Protein AF-A0A2W4K3T4-F1 (afdb_monomer_lite)

Secondary structure (DSSP, 8-state):
--TT-EEEE-HHHHHHHTTS---S-HHHHHHHHT--SSSBHHHHHHHSTTS-HHHHHHHHHHHHHTTSEEEE----S-----------S---THHHHHHHHHHHHHHHHHHHHHHHHHHHHHHHTSS-----

pLDDT: mean 71.67, std 15.12, range [42.19, 91.12]

Sequence (132 aa):
MDRKTVLTKTAKGLMEVTGRTSLLPRELRNVLSHVDGKATVGDLQRKLDGLSEAKLQQMLVRLIREGFVREFVSAPHSVSPSSQFSTRQDLDFSDLLKHDKAEAERLQAAEAALVGAMVRARAQTGANPPAA

Radius of gyration: 32.89 Å; chains: 1; bounding box: 60×38×105 Å

Structure (mmCIF, N/CA/C/O backbone):
data_AF-A0A2W4K3T4-F1
#
_entry.id   AF-A0A2W4K3T4-F1
#
loop_
_atom_site.group_PDB
_atom_site.id
_atom_site.type_symbol
_atom_site.label_atom_id
_atom_site.label_alt_id
_atom_site.label_comp_id
_atom_site.label_asym_id
_atom_site.label_entity_id
_atom_site.label_seq_id
_atom_site.pdbx_PDB_ins_code
_atom_site.Cartn_x
_atom_site.Cartn_y
_atom_site.Cartn_z
_atom_site.occupancy
_atom_site.B_iso_or_equiv
_atom_site.auth_seq_id
_atom_site.auth_comp_id
_atom_site.auth_asym_id
_atom_site.auth_atom_id
_atom_site.pdbx_PDB_model_num
ATOM 1 N N . MET A 1 1 ? -12.661 -7.138 6.712 1.00 60.69 1 MET A N 1
ATOM 2 C CA . MET A 1 1 ? -11.208 -6.938 6.852 1.00 60.69 1 MET A CA 1
ATOM 3 C C . MET A 1 1 ? -10.795 -7.486 8.203 1.00 60.69 1 MET A C 1
ATOM 5 O O . MET A 1 1 ? -11.221 -6.937 9.214 1.00 60.69 1 MET A O 1
ATOM 9 N N . ASP A 1 2 ? -10.045 -8.580 8.240 1.00 75.44 2 ASP A N 1
ATOM 10 C CA . ASP A 1 2 ? -9.683 -9.242 9.493 1.00 75.44 2 ASP A CA 1
ATOM 11 C C . ASP A 1 2 ? -8.448 -8.610 10.141 1.00 75.44 2 ASP A C 1
ATOM 13 O O . ASP A 1 2 ? -7.515 -8.171 9.470 1.00 75.44 2 ASP A O 1
ATOM 17 N N . ARG A 1 3 ? -8.394 -8.611 11.479 1.00 75.38 3 ARG A N 1
ATOM 18 C CA . ARG A 1 3 ? -7.240 -8.084 12.237 1.00 75.38 3 ARG A CA 1
ATOM 19 C C . ARG A 1 3 ? -5.937 -8.852 11.978 1.00 75.38 3 ARG A C 1
ATOM 21 O O . ARG A 1 3 ? -4.860 -8.340 12.268 1.00 75.38 3 ARG A O 1
ATOM 28 N N . LYS A 1 4 ? -6.044 -10.080 11.463 1.00 78.12 4 LYS A N 1
ATOM 29 C CA . LYS A 1 4 ? -4.934 -11.003 11.182 1.00 78.12 4 LYS A CA 1
ATOM 30 C C . LYS A 1 4 ? -4.404 -10.873 9.753 1.00 78.12 4 LYS A C 1
ATOM 32 O O . LYS A 1 4 ? -3.391 -11.485 9.434 1.00 78.12 4 LYS A O 1
ATOM 37 N N . THR A 1 5 ? -5.073 -10.097 8.902 1.00 82.75 5 THR A N 1
ATOM 38 C CA . THR A 1 5 ? -4.644 -9.898 7.520 1.00 82.75 5 THR A CA 1
ATOM 39 C C . THR A 1 5 ? -3.324 -9.140 7.490 1.00 82.75 5 THR A C 1
ATOM 41 O O . THR A 1 5 ? -3.156 -8.132 8.180 1.00 82.75 5 THR A O 1
ATOM 44 N N . VAL A 1 6 ? -2.386 -9.628 6.684 1.00 87.19 6 VAL A N 1
ATOM 45 C CA . VAL A 1 6 ? -1.123 -8.945 6.405 1.00 87.19 6 VAL A CA 1
ATOM 46 C C . VAL A 1 6 ? -1.301 -8.108 5.145 1.00 87.19 6 VAL A C 1
ATOM 48 O O . VAL A 1 6 ? -1.878 -8.564 4.159 1.00 87.19 6 VAL A O 1
ATOM 51 N N . LEU A 1 7 ? -0.831 -6.865 5.185 1.00 87.31 7 LEU A N 1
ATOM 52 C CA . LEU A 1 7 ? -0.930 -5.922 4.074 1.00 87.31 7 LEU A CA 1
ATOM 53 C C . LEU A 1 7 ? 0.455 -5.594 3.534 1.00 87.31 7 LEU A C 1
ATOM 55 O O . LEU A 1 7 ? 1.369 -5.325 4.312 1.00 87.31 7 LEU A O 1
ATOM 59 N N . THR A 1 8 ? 0.586 -5.545 2.211 1.00 89.31 8 THR A N 1
ATOM 60 C CA . THR A 1 8 ? 1.848 -5.253 1.519 1.00 89.31 8 THR A CA 1
ATOM 61 C C . THR A 1 8 ? 1.713 -4.020 0.631 1.00 89.31 8 THR A C 1
ATOM 63 O O . THR A 1 8 ? 0.740 -3.890 -0.117 1.00 89.31 8 THR A O 1
ATOM 66 N N . LYS A 1 9 ? 2.700 -3.113 0.689 1.00 91.12 9 LYS A N 1
ATOM 67 C CA . LYS A 1 9 ? 2.787 -1.931 -0.187 1.00 91.12 9 LYS A CA 1
ATOM 68 C C . LYS A 1 9 ? 2.924 -2.347 -1.653 1.00 91.12 9 LYS A C 1
ATOM 70 O O . LYS A 1 9 ? 3.728 -3.215 -1.984 1.00 91.12 9 LYS A O 1
ATOM 75 N N . THR A 1 10 ? 2.172 -1.699 -2.537 1.00 90.31 10 THR A N 1
ATOM 76 C CA . THR A 1 10 ? 2.344 -1.838 -3.992 1.00 90.31 10 THR A CA 1
ATOM 77 C C . THR A 1 10 ? 3.381 -0.834 -4.513 1.00 90.31 10 THR A C 1
ATOM 79 O O . THR A 1 10 ? 3.800 0.072 -3.789 1.00 90.31 10 THR A O 1
ATOM 82 N N . ALA A 1 11 ? 3.767 -0.937 -5.791 1.00 86.56 11 ALA A N 1
ATOM 83 C CA . ALA A 1 11 ? 4.641 0.048 -6.442 1.00 86.56 11 ALA A CA 1
ATOM 84 C C . ALA A 1 11 ? 4.072 1.477 -6.352 1.00 86.56 11 ALA A C 1
ATOM 86 O O . ALA A 1 11 ? 4.793 2.422 -6.038 1.00 86.56 11 ALA A O 1
ATOM 87 N N . LYS A 1 12 ? 2.751 1.618 -6.524 1.00 89.81 12 LYS A N 1
ATOM 88 C CA . LYS A 1 12 ? 2.036 2.889 -6.358 1.00 89.81 12 LYS A CA 1
ATOM 89 C C . LYS A 1 12 ? 2.124 3.398 -4.916 1.00 89.81 12 LYS A C 1
ATOM 91 O O . LYS A 1 12 ? 2.371 4.579 -4.690 1.00 89.81 12 LYS A O 1
ATOM 96 N N . GLY A 1 13 ? 1.980 2.494 -3.944 1.00 87.00 13 GLY A N 1
ATOM 97 C CA . GLY A 1 13 ? 2.175 2.787 -2.525 1.00 87.00 13 GLY A CA 1
ATOM 98 C C . GLY A 1 13 ? 3.563 3.349 -2.217 1.00 87.00 13 GLY A C 1
ATOM 99 O O . GLY A 1 13 ? 3.701 4.357 -1.528 1.00 87.00 13 GLY A O 1
ATOM 100 N N . LEU A 1 14 ? 4.597 2.733 -2.785 1.00 87.38 14 LEU A N 1
ATOM 101 C CA . LEU A 1 14 ? 5.981 3.157 -2.597 1.00 87.38 14 LEU A CA 1
ATOM 102 C C . LEU A 1 14 ? 6.258 4.542 -3.204 1.00 87.38 14 LEU A C 1
ATOM 104 O O . LEU A 1 14 ? 6.935 5.369 -2.588 1.00 87.38 14 LEU A O 1
ATOM 108 N N . MET A 1 15 ? 5.710 4.823 -4.389 1.00 89.12 15 MET A N 1
ATOM 109 C CA . MET A 1 15 ? 5.836 6.133 -5.041 1.00 89.12 15 MET A CA 1
ATOM 110 C C . MET A 1 15 ? 5.196 7.262 -4.223 1.00 89.12 15 MET A C 1
ATOM 112 O O . MET A 1 15 ? 5.740 8.365 -4.163 1.00 89.12 15 MET A O 1
ATOM 116 N N . GLU A 1 16 ? 4.087 6.979 -3.542 1.00 88.69 16 GLU A N 1
ATOM 117 C CA . GLU A 1 16 ? 3.425 7.966 -2.691 1.00 88.69 16 GLU A CA 1
ATOM 118 C C . GLU A 1 16 ? 4.219 8.247 -1.408 1.00 88.69 16 GLU A C 1
ATOM 120 O O . GLU A 1 16 ? 4.386 9.406 -1.024 1.00 88.69 16 GLU A O 1
ATOM 125 N N . VAL A 1 17 ? 4.742 7.204 -0.753 1.00 86.50 17 VAL A N 1
ATOM 126 C CA . VAL A 1 17 ? 5.549 7.358 0.473 1.00 86.50 17 VAL A CA 1
ATOM 127 C C . VAL A 1 17 ? 6.852 8.106 0.183 1.00 86.50 17 VAL A C 1
ATOM 129 O O . VAL A 1 17 ? 7.265 8.945 0.977 1.00 86.50 17 VAL A O 1
ATOM 132 N N . THR A 1 18 ? 7.465 7.863 -0.978 1.00 84.81 18 THR A N 1
ATOM 133 C CA . THR A 1 18 ? 8.667 8.588 -1.434 1.00 84.81 18 THR A CA 1
ATOM 134 C C . THR A 1 18 ? 8.382 10.021 -1.898 1.00 84.81 18 THR A C 1
ATOM 136 O O . THR A 1 18 ? 9.312 10.742 -2.248 1.00 84.81 18 THR A O 1
ATOM 139 N N . GLY A 1 19 ? 7.117 10.456 -1.904 1.00 81.50 19 GLY A N 1
ATOM 140 C CA . GLY A 1 19 ? 6.725 11.820 -2.263 1.00 81.50 19 GLY A CA 1
ATOM 141 C C . GLY A 1 19 ? 6.765 12.116 -3.762 1.00 81.50 19 GLY A C 1
ATOM 142 O O . GLY A 1 19 ? 6.586 13.266 -4.153 1.00 81.50 19 GLY A O 1
ATOM 143 N N . ARG A 1 20 ? 6.966 11.098 -4.612 1.00 80.56 20 ARG A N 1
ATOM 144 C CA . ARG A 1 20 ? 6.913 11.245 -6.078 1.00 80.56 20 ARG A CA 1
ATOM 145 C C . ARG A 1 20 ? 5.496 11.492 -6.579 1.00 80.56 20 ARG A C 1
ATOM 147 O O . ARG A 1 20 ? 5.311 12.085 -7.636 1.00 80.56 20 ARG A O 1
ATOM 154 N N . THR A 1 21 ? 4.505 11.038 -5.819 1.00 76.25 21 THR A N 1
ATOM 155 C CA . THR A 1 21 ? 3.088 11.320 -6.044 1.00 76.25 21 THR A CA 1
ATOM 156 C C . THR A 1 21 ? 2.468 11.922 -4.781 1.00 76.25 21 THR A C 1
ATOM 158 O O . THR A 1 21 ? 2.941 11.695 -3.665 1.00 76.25 21 THR A O 1
ATOM 161 N N . SER A 1 22 ? 1.436 12.752 -4.958 1.00 78.88 22 SER A N 1
ATOM 162 C CA . SER A 1 22 ? 0.678 13.357 -3.856 1.00 78.88 22 SER A CA 1
ATOM 163 C C . SER A 1 22 ? -0.823 13.156 -4.051 1.00 78.88 22 SER A C 1
ATOM 165 O O . SER A 1 22 ? -1.605 14.106 -4.019 1.00 78.88 22 SER A O 1
ATOM 167 N N . LEU A 1 23 ? -1.209 11.908 -4.301 1.00 82.69 23 LEU A N 1
ATOM 168 C CA . LEU A 1 23 ? -2.598 11.509 -4.516 1.00 82.69 23 LEU A CA 1
ATOM 169 C C . LEU A 1 23 ? -3.325 11.226 -3.197 1.00 82.69 23 LEU A C 1
ATOM 171 O O . LEU A 1 23 ? -4.552 11.306 -3.142 1.00 82.69 23 LEU A O 1
ATOM 175 N N . LEU A 1 24 ? -2.583 10.908 -2.131 1.00 83.50 24 LEU A N 1
ATOM 176 C CA . LEU A 1 24 ? -3.138 10.567 -0.829 1.00 83.50 24 LEU A CA 1
ATOM 177 C C . LEU A 1 24 ? -2.992 11.726 0.176 1.00 83.50 24 LEU A C 1
ATOM 179 O O . LEU A 1 24 ? -1.918 12.331 0.295 1.00 83.50 24 LEU A O 1
ATOM 183 N N . PRO A 1 25 ? -4.044 12.004 0.969 1.00 85.88 25 PRO A N 1
ATOM 184 C CA . PRO A 1 25 ? -3.971 12.864 2.146 1.00 85.88 25 PRO A CA 1
ATOM 185 C C . PRO A 1 25 ? -2.847 12.451 3.102 1.00 85.88 25 PRO A C 1
ATOM 187 O O . PRO A 1 25 ? -2.502 11.272 3.198 1.00 85.88 25 PRO A O 1
ATOM 190 N N . ARG A 1 26 ? -2.324 13.413 3.874 1.00 84.50 26 ARG A N 1
ATOM 191 C CA . ARG A 1 26 ? -1.226 13.187 4.834 1.00 84.50 26 ARG A CA 1
ATOM 192 C C . ARG A 1 26 ? -1.508 12.030 5.799 1.00 84.50 26 ARG A C 1
ATOM 194 O O . ARG A 1 26 ? -0.629 11.204 6.014 1.00 84.50 26 ARG A O 1
ATOM 201 N N . GLU A 1 27 ? -2.739 11.926 6.309 1.00 84.69 27 GLU A N 1
ATOM 202 C CA . GLU A 1 27 ? -3.143 10.821 7.193 1.00 84.69 27 GLU A CA 1
ATOM 203 C C . GLU A 1 27 ? -3.015 9.449 6.506 1.00 84.69 27 GLU A C 1
ATOM 205 O O . GLU A 1 27 ? -2.446 8.523 7.077 1.00 84.69 27 GLU A O 1
ATOM 210 N N . LEU A 1 28 ? -3.497 9.310 5.264 1.00 86.75 28 LEU A N 1
ATOM 211 C CA . LEU A 1 28 ? -3.433 8.054 4.500 1.00 86.75 28 LEU A CA 1
ATOM 212 C C . LEU A 1 28 ? -1.993 7.663 4.164 1.00 86.75 28 LEU A C 1
ATOM 214 O O . LEU A 1 28 ? -1.643 6.486 4.207 1.00 86.75 28 LEU A O 1
ATOM 218 N N . ARG A 1 29 ? -1.150 8.658 3.885 1.00 87.19 29 ARG A N 1
ATOM 219 C CA . ARG A 1 29 ? 0.275 8.467 3.617 1.00 87.19 29 ARG A CA 1
ATOM 220 C C . ARG A 1 29 ? 1.038 7.995 4.854 1.00 87.19 29 ARG A C 1
ATOM 222 O O . ARG A 1 29 ? 1.908 7.140 4.732 1.00 87.19 29 ARG A O 1
ATOM 229 N N . ASN A 1 30 ? 0.670 8.509 6.030 1.00 87.06 30 ASN A N 1
ATOM 230 C CA . ASN A 1 30 ? 1.223 8.054 7.302 1.00 87.06 30 ASN A CA 1
ATOM 231 C C . ASN A 1 30 ? 0.827 6.601 7.591 1.00 87.06 30 ASN A C 1
ATOM 233 O O . ASN A 1 30 ? 1.673 5.784 7.914 1.00 87.06 30 ASN A O 1
ATOM 237 N N . VAL A 1 31 ? -0.440 6.226 7.387 1.00 87.19 31 VAL A N 1
ATOM 238 C CA . VAL A 1 31 ? -0.852 4.815 7.528 1.00 87.19 31 VAL A CA 1
ATOM 239 C C . VAL A 1 31 ? -0.075 3.920 6.558 1.00 87.19 31 VAL A C 1
ATOM 241 O O . VAL A 1 31 ? 0.417 2.866 6.949 1.00 87.19 31 VAL A O 1
ATOM 244 N N . LEU A 1 32 ? 0.075 4.352 5.305 1.00 88.56 32 LEU A N 1
ATOM 245 C CA . LEU A 1 32 ? 0.779 3.608 4.264 1.00 88.56 32 LEU A CA 1
ATOM 246 C C . LEU A 1 32 ? 2.275 3.416 4.564 1.00 88.56 32 LEU A C 1
ATOM 248 O O . LEU A 1 32 ? 2.815 2.362 4.231 1.00 88.56 32 LEU A O 1
ATOM 252 N N . SER A 1 33 ? 2.946 4.382 5.200 1.00 87.75 33 SER A N 1
ATOM 253 C CA . SER A 1 33 ? 4.368 4.257 5.552 1.00 87.75 33 SER A CA 1
ATOM 254 C C . SER A 1 33 ? 4.614 3.123 6.553 1.00 87.75 33 SER A C 1
ATOM 256 O O . SER A 1 33 ? 5.597 2.400 6.401 1.00 87.75 33 SER A O 1
ATOM 258 N N . HIS A 1 34 ? 3.680 2.897 7.484 1.00 87.38 34 HIS A N 1
ATOM 259 C CA . HIS A 1 34 ? 3.740 1.822 8.480 1.00 87.38 34 HIS A CA 1
ATOM 260 C C . HIS A 1 34 ? 3.422 0.422 7.929 1.00 87.38 34 HIS A C 1
ATOM 262 O O . HIS A 1 34 ? 3.664 -0.575 8.610 1.00 87.38 34 HIS A O 1
ATOM 268 N N . VAL A 1 35 ? 2.873 0.312 6.713 1.00 88.06 35 VAL A N 1
ATOM 269 C CA . VAL A 1 35 ? 2.576 -0.989 6.102 1.00 88.06 35 VAL A CA 1
ATOM 270 C C . VAL A 1 35 ? 3.845 -1.580 5.502 1.00 88.06 35 VAL A C 1
ATOM 272 O O . VAL A 1 35 ? 4.290 -1.115 4.467 1.00 88.06 35 VAL A O 1
ATOM 275 N N . ASP A 1 36 ? 4.416 -2.630 6.086 1.00 80.38 36 ASP A N 1
ATOM 276 C CA . ASP A 1 36 ? 5.681 -3.221 5.604 1.00 80.38 36 ASP A CA 1
ATOM 277 C C . ASP A 1 36 ? 5.560 -4.647 5.043 1.00 80.38 36 ASP A C 1
ATOM 279 O O . ASP A 1 36 ? 6.572 -5.298 4.797 1.00 80.38 36 ASP A O 1
ATOM 283 N N . GLY A 1 37 ? 4.350 -5.185 4.846 1.00 82.81 37 GLY A N 1
ATOM 284 C CA . GLY A 1 37 ? 4.185 -6.581 4.401 1.00 82.81 37 GLY A CA 1
ATOM 285 C C . GLY A 1 37 ? 4.461 -7.625 5.486 1.00 82.81 37 GLY A C 1
ATOM 286 O O . GLY A 1 37 ? 4.416 -8.816 5.206 1.00 82.81 37 GLY A O 1
ATOM 287 N N . LYS A 1 38 ? 4.764 -7.188 6.714 1.00 80.69 38 LYS A N 1
ATOM 288 C CA . LYS A 1 38 ? 5.083 -8.049 7.868 1.00 80.69 38 LYS A CA 1
ATOM 289 C C . LYS A 1 38 ? 4.087 -7.895 9.014 1.00 80.69 38 LYS A C 1
ATOM 291 O O . LYS A 1 38 ? 3.788 -8.856 9.712 1.00 80.69 38 LYS A O 1
ATOM 296 N N . ALA A 1 39 ? 3.596 -6.675 9.214 1.00 79.06 39 ALA A N 1
ATOM 297 C CA . ALA A 1 39 ? 2.651 -6.342 10.266 1.00 79.06 39 ALA A CA 1
ATOM 298 C C . ALA A 1 39 ? 1.220 -6.710 9.848 1.00 79.06 39 ALA A C 1
ATOM 300 O O . ALA A 1 39 ? 0.815 -6.493 8.702 1.00 79.06 39 ALA A O 1
ATOM 301 N N . THR A 1 40 ? 0.454 -7.253 10.791 1.00 85.81 40 THR A N 1
ATOM 302 C CA . THR A 1 40 ? -0.987 -7.474 10.622 1.00 85.81 40 THR A CA 1
ATOM 303 C C . THR A 1 40 ? -1.757 -6.170 10.834 1.00 85.81 40 THR A C 1
ATOM 305 O O . THR A 1 40 ? -1.233 -5.218 11.415 1.00 85.81 40 THR A O 1
ATOM 308 N N . VAL A 1 41 ? -3.025 -6.119 10.418 1.00 83.56 41 VAL A N 1
ATOM 309 C CA . VAL A 1 41 ? -3.907 -4.963 10.676 1.00 83.56 41 VAL A CA 1
ATOM 310 C C . VAL A 1 41 ? -3.972 -4.609 12.171 1.00 83.56 41 VAL A C 1
ATOM 312 O O . VAL A 1 41 ? -3.964 -3.430 12.518 1.00 83.56 41 VAL A O 1
ATOM 315 N N . GLY A 1 42 ? -3.971 -5.606 13.064 1.00 82.56 42 GLY A N 1
ATOM 316 C CA . GLY A 1 42 ? -3.936 -5.374 14.512 1.00 82.56 42 GLY A CA 1
ATOM 317 C C . GLY A 1 42 ? -2.609 -4.795 15.027 1.00 82.56 42 GLY A C 1
ATOM 318 O O . GLY A 1 42 ? -2.615 -3.992 15.957 1.00 82.56 42 GLY A O 1
ATOM 319 N N . ASP A 1 43 ? -1.474 -5.154 14.418 1.00 85.00 43 ASP A N 1
ATOM 320 C CA . ASP A 1 43 ? -0.164 -4.564 14.746 1.00 85.00 43 ASP A CA 1
ATOM 321 C C . ASP A 1 43 ? -0.063 -3.116 14.241 1.00 85.00 43 ASP A C 1
ATOM 323 O O . ASP A 1 43 ? 0.416 -2.233 14.950 1.00 85.00 43 ASP A O 1
ATOM 327 N N . LEU A 1 44 ? -0.608 -2.845 13.050 1.00 84.56 44 LEU A N 1
ATOM 328 C CA . LEU A 1 44 ? -0.710 -1.491 12.499 1.00 84.56 44 LEU A CA 1
ATOM 329 C C . LEU A 1 44 ? -1.545 -0.574 13.396 1.00 84.56 44 LEU A C 1
ATOM 331 O O . LEU A 1 44 ? -1.152 0.566 13.624 1.00 84.56 44 LEU A O 1
ATOM 335 N N . GLN A 1 45 ? -2.657 -1.072 13.943 1.00 83.56 45 GLN A N 1
ATOM 336 C CA . GLN A 1 45 ? -3.474 -0.327 14.903 1.00 83.56 45 GLN A CA 1
ATOM 337 C C . GLN A 1 45 ? -2.678 0.054 16.154 1.00 83.56 45 GLN A C 1
ATOM 339 O O . GLN A 1 45 ? -2.755 1.197 16.588 1.00 83.56 45 GLN A O 1
ATOM 344 N N . ARG A 1 46 ? -1.888 -0.877 16.705 1.00 84.19 46 ARG A N 1
ATOM 345 C CA . ARG A 1 46 ? -1.038 -0.610 17.876 1.00 84.19 46 ARG A CA 1
ATOM 346 C C . ARG A 1 46 ? 0.046 0.423 17.590 1.00 84.19 46 ARG A C 1
ATOM 348 O O . ARG A 1 46 ? 0.371 1.201 18.464 1.00 84.19 46 ARG A O 1
ATOM 355 N N . LYS A 1 47 ? 0.609 0.443 16.382 1.00 82.69 47 LYS A N 1
ATOM 356 C CA . LYS A 1 47 ? 1.618 1.445 15.991 1.00 82.69 47 LYS A CA 1
ATOM 357 C C . LYS A 1 47 ? 1.025 2.830 15.749 1.00 82.69 47 LYS A C 1
ATOM 359 O O . LYS A 1 47 ? 1.732 3.829 15.827 1.00 82.69 47 LYS A O 1
ATOM 364 N N . LEU A 1 48 ? -0.260 2.882 15.421 1.00 82.06 48 LEU A N 1
ATOM 365 C CA . LEU A 1 48 ? -1.012 4.092 15.122 1.00 82.06 48 LEU A CA 1
ATOM 366 C C . LEU A 1 48 ? -1.882 4.476 16.328 1.00 82.06 48 LEU A C 1
ATOM 368 O O . LEU A 1 48 ? -3.093 4.628 16.169 1.00 82.06 48 LEU A O 1
ATOM 372 N N . ASP A 1 49 ? -1.261 4.660 17.502 1.00 66.62 49 ASP A N 1
ATOM 373 C CA . ASP A 1 49 ? -1.864 4.919 18.835 1.00 66.62 49 ASP A CA 1
ATOM 374 C C . ASP A 1 49 ? -2.857 6.115 18.933 1.00 66.62 49 ASP A C 1
ATOM 376 O O . ASP A 1 49 ? -3.318 6.472 20.012 1.00 66.62 49 ASP A O 1
ATOM 380 N N . GLY A 1 50 ? -3.248 6.738 17.817 1.00 71.06 50 GLY A N 1
ATOM 381 C CA . GLY A 1 50 ? -4.251 7.806 17.740 1.00 71.06 50 GLY A CA 1
ATOM 382 C C . GLY A 1 50 ? -5.408 7.562 16.762 1.00 71.06 50 GLY A C 1
ATOM 383 O O . GLY A 1 50 ? -6.259 8.440 16.617 1.00 71.06 50 GLY A O 1
ATOM 384 N N . LEU A 1 51 ? -5.471 6.417 16.067 1.00 76.06 51 LEU A N 1
ATOM 385 C CA . LEU A 1 51 ? -6.579 6.103 15.155 1.00 76.06 51 LEU A CA 1
ATOM 386 C C . LEU A 1 51 ? -7.542 5.078 15.751 1.00 76.06 51 LEU A C 1
ATOM 388 O O . LEU A 1 51 ? -7.152 3.988 16.165 1.00 76.06 51 LEU A O 1
ATOM 392 N N . SER A 1 52 ? -8.839 5.397 15.700 1.00 83.19 52 SER A N 1
ATOM 393 C CA . SER A 1 52 ? -9.875 4.410 15.991 1.00 83.19 52 SER A CA 1
ATOM 394 C C . SER A 1 52 ? -9.819 3.272 14.973 1.00 83.19 52 SER A C 1
ATOM 396 O O . SER A 1 52 ? -9.547 3.477 13.786 1.00 83.19 52 SER A O 1
ATOM 398 N N . GLU A 1 53 ? -10.124 2.062 15.430 1.00 81.25 53 GLU A N 1
ATOM 399 C CA . GLU A 1 53 ? -10.107 0.870 14.583 1.00 81.25 53 GLU A CA 1
ATOM 400 C C . GLU A 1 53 ? -11.004 1.016 13.352 1.00 81.25 53 GLU A C 1
ATOM 402 O O . GLU A 1 53 ? -10.604 0.673 12.242 1.00 81.25 53 GLU A O 1
ATOM 407 N N . ALA A 1 54 ? -12.189 1.601 13.540 1.00 84.31 54 ALA A N 1
ATOM 408 C CA . ALA A 1 54 ? -13.129 1.863 12.460 1.00 84.31 54 ALA A CA 1
ATOM 409 C C . ALA A 1 54 ? -12.537 2.815 11.407 1.00 84.31 54 ALA A C 1
ATOM 411 O O . ALA A 1 54 ? -12.643 2.549 10.208 1.00 84.31 54 ALA A O 1
ATOM 412 N N . LYS A 1 55 ? -11.861 3.894 11.835 1.00 86.69 55 LYS A N 1
ATOM 413 C CA . LYS A 1 55 ? -11.218 4.847 10.915 1.00 86.69 55 LYS A CA 1
ATOM 414 C C . LYS A 1 55 ? -10.057 4.182 10.174 1.00 86.69 55 LYS A C 1
ATOM 416 O O . LYS A 1 55 ? -9.957 4.324 8.956 1.00 86.69 55 LYS A O 1
ATOM 421 N N . LEU A 1 56 ? -9.230 3.403 10.875 1.00 85.50 56 LEU A N 1
ATOM 422 C CA . LEU A 1 56 ? -8.130 2.654 10.268 1.00 85.50 56 LEU A CA 1
ATOM 423 C C . LEU A 1 56 ? -8.641 1.672 9.208 1.00 85.50 56 LEU A C 1
ATOM 425 O O . LEU A 1 56 ? -8.134 1.660 8.089 1.00 85.50 56 LEU A O 1
ATOM 429 N N . GLN A 1 57 ? -9.674 0.889 9.520 1.00 86.56 57 GLN A N 1
ATOM 430 C CA . GLN A 1 57 ? -10.267 -0.051 8.569 1.00 86.56 57 GLN A CA 1
ATOM 431 C C . GLN A 1 57 ? -10.808 0.656 7.323 1.00 86.56 57 GLN A C 1
ATOM 433 O O . GLN A 1 57 ? -10.535 0.208 6.210 1.00 86.56 57 GLN A O 1
ATOM 438 N N . GLN A 1 58 ? -11.509 1.783 7.476 1.00 88.75 58 GLN A N 1
ATOM 439 C CA . GLN A 1 58 ? -11.979 2.561 6.326 1.00 88.75 58 GLN A CA 1
ATOM 440 C C . GLN A 1 58 ? -10.829 3.084 5.461 1.00 88.75 58 GLN A C 1
ATOM 442 O O . GLN A 1 58 ? -10.892 3.017 4.231 1.00 88.75 58 GLN A O 1
ATOM 447 N N . MET A 1 59 ? -9.760 3.569 6.092 1.00 87.94 59 MET A N 1
ATOM 448 C CA . MET A 1 59 ? -8.565 4.029 5.389 1.00 87.94 59 MET A CA 1
ATOM 449 C C . MET A 1 59 ? -7.887 2.887 4.626 1.00 87.94 59 MET A C 1
ATOM 451 O O . MET A 1 59 ? -7.552 3.055 3.456 1.00 87.94 59 MET A O 1
ATOM 455 N N . LEU A 1 60 ? -7.749 1.711 5.239 1.00 87.88 60 LEU A N 1
ATOM 456 C CA . LEU A 1 60 ? -7.173 0.527 4.600 1.00 87.88 60 LEU A CA 1
ATOM 457 C C . LEU A 1 60 ? -8.006 0.049 3.405 1.00 87.88 60 LEU A C 1
ATOM 459 O O . LEU A 1 60 ? -7.448 -0.187 2.337 1.00 87.88 60 LEU A O 1
ATOM 463 N N . VAL A 1 61 ? -9.335 -0.013 3.540 1.00 89.00 61 VAL A N 1
ATOM 464 C CA . VAL A 1 61 ? -10.245 -0.354 2.431 1.00 89.00 61 VAL A CA 1
ATOM 465 C C . VAL A 1 61 ? -10.072 0.619 1.268 1.00 89.00 61 VAL A C 1
ATOM 467 O O . VAL A 1 61 ? -10.000 0.205 0.111 1.00 89.00 61 VAL A O 1
ATOM 470 N N . ARG A 1 62 ? -9.952 1.917 1.561 1.00 90.00 62 ARG A N 1
ATOM 471 C CA . ARG A 1 62 ? -9.709 2.930 0.534 1.00 90.00 62 ARG A CA 1
ATOM 472 C C . ARG A 1 62 ? -8.361 2.730 -0.157 1.00 90.00 62 ARG A C 1
ATOM 474 O O . ARG A 1 62 ? -8.307 2.765 -1.383 1.00 90.00 62 ARG A O 1
ATOM 481 N N . LEU A 1 63 ? -7.296 2.477 0.602 1.00 88.81 63 LEU A N 1
ATOM 482 C CA . LEU A 1 63 ? -5.967 2.241 0.037 1.00 88.81 63 LEU A CA 1
ATOM 483 C C . LEU A 1 63 ? -5.920 0.977 -0.836 1.00 88.81 63 LEU A C 1
ATOM 485 O O . LEU A 1 63 ? -5.216 0.967 -1.845 1.00 88.81 63 LEU A O 1
ATOM 489 N N . ILE A 1 64 ? -6.674 -0.067 -0.483 1.00 88.69 64 ILE A N 1
ATOM 490 C CA . ILE A 1 64 ? -6.816 -1.283 -1.297 1.00 88.69 64 ILE A CA 1
ATOM 491 C C . ILE A 1 64 ? -7.576 -0.969 -2.586 1.00 88.69 64 ILE A C 1
ATOM 493 O O . ILE A 1 64 ? -7.107 -1.303 -3.672 1.00 88.69 64 ILE A O 1
ATOM 497 N N . ARG A 1 65 ? -8.707 -0.259 -2.485 1.00 89.12 65 ARG A N 1
ATOM 498 C CA . ARG A 1 65 ? -9.534 0.119 -3.642 1.00 89.12 65 ARG A CA 1
ATOM 499 C C . ARG A 1 65 ? -8.781 1.000 -4.637 1.00 89.12 65 ARG A C 1
ATOM 501 O O . ARG A 1 65 ? -8.953 0.860 -5.840 1.00 89.12 65 ARG A O 1
ATOM 508 N N . GLU A 1 66 ? -7.944 1.903 -4.139 1.00 88.12 66 GLU A N 1
ATOM 509 C CA . GLU A 1 66 ? -7.110 2.778 -4.965 1.00 88.12 66 GLU A CA 1
ATOM 510 C C . GLU A 1 66 ? -5.784 2.115 -5.407 1.00 88.12 66 GLU A C 1
ATOM 512 O O . GLU A 1 66 ? -5.023 2.711 -6.177 1.00 88.12 66 GLU A O 1
ATOM 517 N N . GLY A 1 67 ? -5.504 0.887 -4.953 1.00 89.56 67 GLY A N 1
ATOM 518 C CA . GLY A 1 67 ? -4.369 0.069 -5.385 1.00 89.56 67 GLY A CA 1
ATOM 519 C C . GLY A 1 67 ? -3.017 0.418 -4.750 1.00 89.56 67 GLY A C 1
ATOM 520 O O . GLY A 1 67 ? -1.976 0.085 -5.318 1.00 89.56 67 GLY A O 1
ATOM 521 N N . PHE A 1 68 ? -2.991 1.095 -3.600 1.00 90.25 68 PHE A N 1
ATOM 522 C CA . PHE A 1 68 ? -1.755 1.443 -2.874 1.00 90.25 68 PHE A CA 1
ATOM 523 C C . PHE A 1 68 ? -1.247 0.319 -1.956 1.00 90.25 68 PHE A C 1
ATOM 525 O O . PHE A 1 68 ? -0.047 0.225 -1.689 1.00 90.25 68 PHE A O 1
ATOM 532 N N . VAL A 1 69 ? -2.144 -0.554 -1.494 1.00 90.25 69 VAL A N 1
ATOM 533 C CA . VAL A 1 69 ? -1.831 -1.744 -0.683 1.00 90.25 69 VAL A CA 1
ATOM 534 C C . VAL A 1 69 ? -2.555 -2.958 -1.236 1.00 90.25 69 VAL A C 1
ATOM 536 O O . VAL A 1 69 ? -3.613 -2.838 -1.851 1.00 90.25 69 VAL A O 1
ATOM 539 N N . ARG A 1 70 ? -1.984 -4.134 -0.987 1.00 87.88 70 ARG A N 1
ATOM 540 C CA . ARG A 1 70 ? -2.560 -5.425 -1.352 1.00 87.88 70 ARG A CA 1
ATOM 541 C C . ARG A 1 70 ? -2.639 -6.326 -0.130 1.00 87.88 70 ARG A C 1
ATOM 543 O O . ARG A 1 70 ? -1.716 -6.348 0.682 1.00 87.88 70 ARG A O 1
ATOM 550 N N . GLU A 1 71 ? -3.727 -7.076 -0.018 1.00 86.69 71 GLU A N 1
ATOM 551 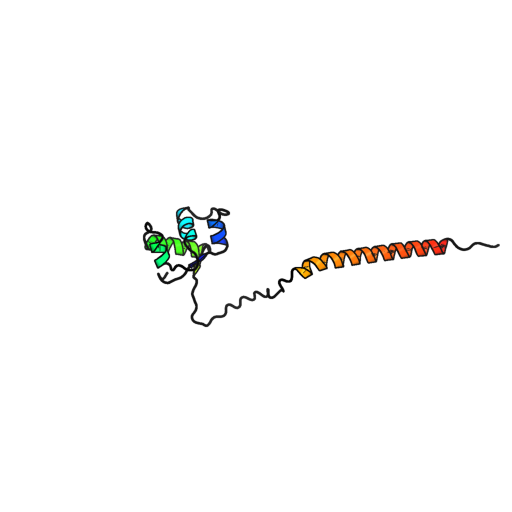C CA . GLU A 1 71 ? -3.861 -8.124 0.990 1.00 86.69 71 GLU A CA 1
ATOM 552 C C . GLU A 1 71 ? -2.958 -9.298 0.636 1.00 86.69 71 GLU A C 1
ATOM 554 O O . GLU A 1 71 ? -3.060 -9.888 -0.444 1.00 86.69 71 GLU A O 1
ATOM 559 N N . PHE A 1 72 ? -2.054 -9.621 1.555 1.00 79.75 72 PHE A N 1
ATOM 560 C CA . PHE A 1 72 ? -1.245 -10.820 1.488 1.00 79.75 72 PHE A CA 1
ATOM 561 C C . PHE A 1 72 ? -2.048 -11.953 2.124 1.00 79.75 72 PHE A C 1
ATOM 563 O O . PHE A 1 72 ? -1.932 -12.255 3.312 1.00 79.75 72 PHE A O 1
ATOM 570 N N . VAL A 1 73 ? -2.927 -12.552 1.324 1.00 67.06 73 VAL A N 1
ATOM 571 C CA . VAL A 1 73 ? -3.577 -13.805 1.697 1.00 67.06 73 VAL A CA 1
ATOM 572 C C . VAL A 1 73 ? -2.528 -14.893 1.500 1.00 67.06 73 VAL A C 1
ATOM 574 O O . VAL A 1 73 ? -2.229 -15.270 0.369 1.00 67.06 73 VAL A O 1
ATOM 577 N N . SER A 1 74 ? -1.927 -15.362 2.595 1.00 53.81 74 SER A N 1
ATOM 578 C CA . SER A 1 74 ? -1.158 -16.606 2.570 1.00 53.81 74 SER A CA 1
ATOM 579 C C . SER A 1 74 ? -2.163 -17.713 2.265 1.00 53.81 74 SER A C 1
ATOM 581 O O . SER A 1 74 ? -2.915 -18.133 3.142 1.00 53.81 74 SER A O 1
ATOM 583 N N . ALA A 1 75 ? -2.310 -18.054 0.987 1.00 50.12 75 ALA A N 1
ATOM 584 C CA . ALA A 1 75 ? -3.318 -19.002 0.550 1.00 50.12 75 ALA A CA 1
ATOM 585 C C . ALA A 1 75 ? -3.120 -20.343 1.279 1.00 50.12 75 ALA A C 1
ATOM 587 O O . ALA A 1 75 ? -1.978 -20.808 1.373 1.00 50.12 75 ALA A O 1
ATOM 588 N N . PRO A 1 76 ? -4.188 -21.033 1.720 1.00 47.16 76 PRO A N 1
ATOM 589 C CA . PRO A 1 76 ? -4.137 -22.479 1.679 1.00 47.16 76 PRO A CA 1
ATOM 590 C C . PRO A 1 76 ? -3.968 -22.853 0.200 1.00 47.16 76 PRO A C 1
ATOM 592 O O . PRO A 1 76 ? -4.710 -22.409 -0.672 1.00 47.16 76 PRO A O 1
ATOM 595 N N . HIS A 1 77 ? -2.900 -23.581 -0.071 1.00 47.31 77 HIS A N 1
ATOM 596 C CA . HIS A 1 77 ? -2.539 -24.251 -1.317 1.00 47.31 77 HIS A CA 1
ATOM 597 C C . HIS A 1 77 ? -3.768 -24.587 -2.188 1.00 47.31 77 HIS A C 1
ATOM 599 O O . HIS A 1 77 ? -4.526 -25.485 -1.837 1.00 47.31 77 HIS A O 1
ATOM 605 N N . SER A 1 78 ? -3.940 -23.871 -3.306 1.00 50.62 78 SER A N 1
ATOM 606 C CA . SER A 1 78 ? -4.704 -24.230 -4.525 1.00 50.62 78 SER A CA 1
ATOM 607 C C . SER A 1 78 ? -5.480 -23.038 -5.070 1.00 50.62 78 SER A C 1
ATOM 609 O O . SER A 1 78 ? -6.682 -22.923 -4.894 1.00 50.62 78 SER A O 1
ATOM 611 N N . VAL A 1 79 ? -4.772 -22.157 -5.760 1.00 49.69 79 VAL A N 1
ATOM 612 C CA . VAL A 1 79 ? -5.170 -21.640 -7.074 1.00 49.69 79 VAL A CA 1
ATOM 613 C C . VAL A 1 79 ? -3.914 -20.988 -7.622 1.00 49.69 79 VAL A C 1
ATOM 615 O O . VAL A 1 79 ? -3.496 -19.926 -7.171 1.00 49.69 79 VAL A O 1
ATOM 618 N N . SER A 1 80 ? -3.246 -21.674 -8.539 1.00 43.47 80 SER A N 1
ATOM 619 C CA . SER A 1 80 ? -2.174 -21.100 -9.339 1.00 43.47 80 SER A CA 1
ATOM 620 C C . SER A 1 80 ? -2.767 -19.916 -10.108 1.00 43.47 80 SER A C 1
ATOM 622 O O . SER A 1 80 ? -3.623 -20.139 -10.969 1.00 43.47 80 SER A O 1
ATOM 624 N N . PRO A 1 81 ? -2.362 -18.657 -9.854 1.00 50.03 81 PRO A N 1
ATOM 625 C CA . PRO A 1 81 ? -2.620 -17.631 -10.838 1.00 50.03 81 PRO A CA 1
ATOM 626 C C . PRO A 1 81 ? -1.774 -18.015 -12.048 1.00 50.03 81 PRO A C 1
ATOM 628 O O . PRO A 1 81 ? -0.544 -18.018 -11.981 1.00 50.03 81 PRO A O 1
ATOM 631 N N . SER A 1 82 ? -2.432 -18.375 -13.146 1.00 54.72 82 SER A N 1
ATOM 632 C CA . SER A 1 82 ? -1.804 -18.416 -14.463 1.00 54.72 82 SER A CA 1
ATOM 633 C C . SER A 1 82 ? -1.453 -16.979 -14.865 1.00 54.72 82 SER A C 1
ATOM 635 O O . SER A 1 82 ? -2.083 -16.374 -15.722 1.00 54.72 82 SER A O 1
ATOM 637 N N . SER A 1 83 ? -0.478 -16.383 -14.178 1.00 52.31 83 SER A N 1
ATOM 638 C CA . SER A 1 83 ? 0.270 -15.263 -14.718 1.00 52.31 83 SER A CA 1
ATOM 639 C C . SER A 1 83 ? 1.351 -15.885 -15.571 1.00 52.31 83 SER A C 1
ATOM 641 O O . SER A 1 83 ? 2.423 -16.252 -15.092 1.00 52.31 83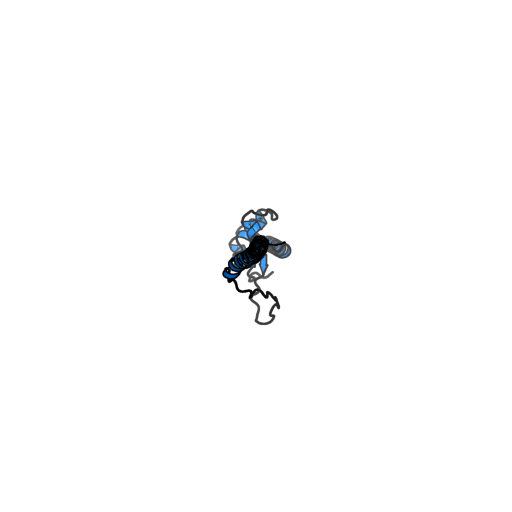 SER A O 1
ATOM 643 N N . GLN A 1 84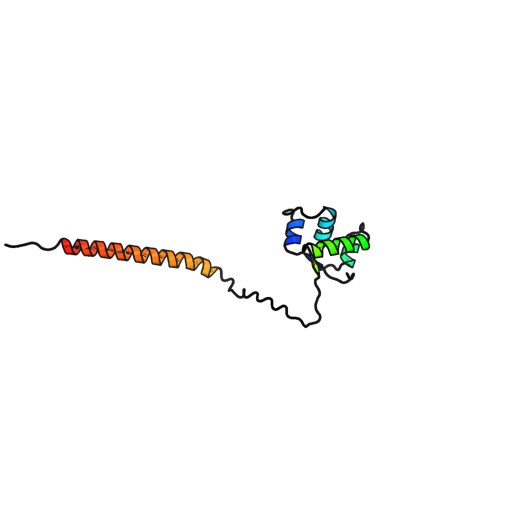 ? 1.037 -16.002 -16.855 1.00 51.94 84 GLN A N 1
ATOM 644 C CA . GLN A 1 84 ? 2.011 -16.113 -17.925 1.00 51.94 84 GLN A CA 1
ATOM 645 C C . GLN A 1 84 ? 2.857 -14.829 -17.955 1.00 51.94 84 GLN A C 1
ATOM 647 O O . GLN A 1 84 ? 2.784 -14.034 -18.882 1.00 51.94 84 GLN A O 1
ATOM 652 N N . PHE A 1 85 ? 3.674 -14.606 -16.928 1.00 44.84 85 PHE A N 1
ATOM 653 C CA . PHE A 1 85 ? 4.905 -13.857 -17.104 1.00 44.84 85 PHE A CA 1
ATOM 654 C C . PHE A 1 85 ? 5.916 -14.856 -17.658 1.00 44.84 85 PHE A C 1
ATOM 656 O O . PHE A 1 85 ? 6.738 -15.428 -16.944 1.00 44.84 85 PHE A O 1
ATOM 663 N N . SER A 1 86 ? 5.830 -15.084 -18.968 1.00 52.06 86 SER A N 1
ATOM 664 C CA . SER A 1 86 ? 6.958 -15.581 -19.750 1.00 52.06 86 SER A CA 1
ATOM 665 C C . SER A 1 86 ? 8.021 -14.482 -19.810 1.00 52.06 86 SER A C 1
ATOM 667 O O . SER A 1 86 ? 8.288 -13.912 -20.857 1.00 52.06 86 SER A O 1
ATOM 669 N N . THR A 1 87 ? 8.628 -14.164 -18.670 1.00 50.75 87 THR A N 1
ATOM 670 C CA . THR A 1 87 ? 9.912 -13.454 -18.599 1.00 50.75 87 THR A CA 1
ATOM 671 C C . THR A 1 87 ? 10.921 -14.349 -17.896 1.00 50.75 87 THR A C 1
ATOM 673 O O . THR A 1 87 ? 11.703 -13.922 -17.057 1.00 50.75 87 THR A O 1
ATOM 676 N N . ARG A 1 88 ? 10.914 -15.622 -18.303 1.00 46.12 88 ARG A N 1
ATOM 677 C CA . ARG A 1 88 ? 12.123 -16.443 -18.382 1.00 46.12 88 ARG A CA 1
ATOM 678 C C . ARG A 1 88 ? 12.968 -16.061 -19.611 1.00 46.12 88 ARG A C 1
ATOM 680 O O . ARG A 1 88 ? 13.735 -16.878 -20.100 1.00 46.12 88 ARG A O 1
ATOM 687 N N . GLN A 1 89 ? 12.805 -14.835 -20.120 1.00 50.69 89 GLN A N 1
ATOM 688 C CA . GLN A 1 89 ? 13.855 -14.177 -20.881 1.00 50.69 89 GLN A CA 1
ATOM 689 C C . GLN A 1 89 ? 14.964 -13.888 -19.878 1.00 50.69 89 GLN A C 1
ATOM 691 O O . GLN A 1 89 ? 14.902 -12.923 -19.121 1.00 50.69 89 GLN A O 1
ATOM 696 N N . ASP A 1 90 ? 15.844 -14.872 -19.750 1.00 51.88 90 ASP A N 1
ATOM 697 C CA . ASP A 1 90 ? 17.284 -14.670 -19.768 1.00 51.88 90 ASP A CA 1
ATOM 698 C C . ASP A 1 90 ? 17.683 -13.218 -19.476 1.00 51.88 90 ASP A C 1
ATOM 700 O O . ASP A 1 90 ? 17.696 -12.355 -20.352 1.00 51.88 90 ASP A O 1
ATOM 704 N N . LEU A 1 91 ? 17.958 -12.927 -18.203 1.00 60.38 91 LEU A N 1
ATOM 705 C CA . LEU A 1 91 ? 18.513 -11.644 -17.768 1.00 60.38 91 LEU A CA 1
ATOM 706 C C . LEU A 1 91 ? 20.016 -11.586 -18.081 1.00 60.38 91 LEU A C 1
ATOM 708 O O . LEU A 1 91 ? 20.812 -11.114 -17.271 1.00 60.38 91 LEU A O 1
ATOM 712 N N . ASP A 1 92 ? 20.405 -12.075 -19.254 1.00 60.62 92 ASP A N 1
ATOM 713 C CA . ASP A 1 92 ? 21.750 -11.950 -19.775 1.00 60.62 92 ASP A CA 1
ATOM 714 C C . ASP A 1 92 ? 21.844 -10.633 -20.547 1.00 60.62 92 ASP A C 1
ATOM 716 O O . ASP A 1 92 ? 21.615 -10.530 -21.751 1.00 60.62 92 ASP A O 1
ATOM 720 N N . PHE A 1 93 ? 22.256 -9.585 -19.831 1.00 59.44 93 PHE A N 1
ATOM 721 C CA . PHE A 1 93 ? 22.583 -8.264 -20.388 1.00 59.44 93 PHE A CA 1
ATOM 722 C C . PHE A 1 93 ? 23.700 -8.301 -21.459 1.00 59.44 93 PHE A C 1
ATOM 724 O O . PHE A 1 93 ? 24.016 -7.275 -22.061 1.00 59.44 93 PHE A O 1
ATOM 731 N N . SER A 1 94 ? 24.286 -9.474 -21.726 1.00 61.75 94 SER A N 1
ATOM 732 C CA . SER A 1 94 ? 25.287 -9.698 -22.770 1.00 61.75 94 SER A CA 1
ATOM 733 C C . SER A 1 94 ? 24.727 -9.648 -24.195 1.00 61.75 94 SER A C 1
ATOM 735 O O . SER A 1 94 ? 25.490 -9.340 -25.107 1.00 61.75 94 SER A O 1
ATOM 737 N N . ASP A 1 95 ? 23.439 -9.921 -24.429 1.00 59.56 95 ASP A N 1
ATOM 738 C CA . ASP A 1 95 ? 22.887 -9.894 -25.798 1.00 59.56 95 ASP A CA 1
ATOM 739 C C . ASP A 1 95 ? 22.502 -8.490 -26.273 1.00 59.56 95 ASP A C 1
ATOM 741 O O . ASP A 1 95 ? 22.608 -8.193 -27.465 1.00 59.56 95 ASP A O 1
ATOM 745 N N . LEU A 1 96 ? 22.199 -7.579 -25.342 1.00 59.78 96 LEU A N 1
ATOM 746 C CA . LEU A 1 96 ? 21.963 -6.171 -25.668 1.00 59.78 96 LEU A CA 1
ATOM 747 C C . LEU A 1 96 ? 23.223 -5.505 -26.252 1.00 59.78 96 LEU A C 1
ATOM 749 O O . LEU A 1 96 ? 23.122 -4.663 -27.137 1.00 59.78 96 LEU A O 1
ATOM 753 N N . LEU A 1 97 ? 24.418 -5.918 -25.810 1.00 58.69 97 LEU A N 1
ATOM 754 C CA . LEU A 1 97 ? 25.688 -5.363 -26.292 1.00 58.69 97 LEU A CA 1
ATOM 755 C C . LEU A 1 97 ? 26.168 -6.000 -27.612 1.00 58.69 97 LEU A C 1
ATOM 757 O O . LEU A 1 97 ? 26.972 -5.408 -28.330 1.00 58.69 97 LEU A O 1
ATOM 761 N N . LYS A 1 98 ? 25.688 -7.205 -27.955 1.00 56.78 98 LYS A N 1
ATOM 762 C CA . LYS A 1 98 ? 26.060 -7.904 -29.201 1.00 56.78 98 LYS A CA 1
ATOM 763 C C . LYS A 1 98 ? 25.239 -7.448 -30.406 1.00 56.78 98 LYS A C 1
ATOM 765 O O . LYS A 1 98 ? 25.762 -7.478 -31.520 1.00 56.78 98 LYS A O 1
ATOM 770 N N . HIS A 1 99 ? 23.994 -7.019 -30.196 1.00 56.53 99 HIS A N 1
ATOM 771 C CA . HIS A 1 99 ? 23.135 -6.528 -31.278 1.00 56.53 99 HIS A CA 1
ATOM 772 C C . HIS A 1 99 ? 23.706 -5.269 -31.953 1.00 56.53 99 HIS A C 1
ATOM 774 O O . HIS A 1 99 ? 23.715 -5.195 -33.179 1.00 56.53 99 HIS A O 1
ATOM 780 N N . ASP A 1 100 ? 24.291 -4.348 -31.182 1.00 57.69 100 ASP A N 1
ATOM 781 C CA . ASP A 1 100 ? 24.910 -3.126 -31.719 1.00 57.69 100 ASP A CA 1
ATOM 782 C C . ASP A 1 100 ? 26.133 -3.430 -32.608 1.00 57.69 100 ASP A C 1
ATOM 784 O O . ASP A 1 100 ? 26.325 -2.848 -33.677 1.00 57.69 100 ASP A O 1
ATOM 788 N N . LYS A 1 101 ? 26.949 -4.415 -32.210 1.00 56.94 101 LYS A N 1
ATOM 789 C CA . LYS A 1 101 ? 28.172 -4.775 -32.942 1.00 56.94 101 LYS A CA 1
ATOM 790 C C . LYS A 1 101 ? 27.880 -5.531 -34.244 1.00 56.94 101 LYS A C 1
ATOM 792 O O . LYS A 1 101 ? 28.560 -5.310 -35.244 1.00 56.94 101 LYS A O 1
ATOM 797 N N . ALA A 1 102 ? 26.874 -6.407 -34.245 1.00 57.19 102 ALA A N 1
ATOM 798 C CA . ALA A 1 102 ? 26.531 -7.219 -35.413 1.00 57.19 102 ALA A CA 1
ATOM 799 C C . ALA A 1 102 ? 25.905 -6.393 -36.553 1.00 57.19 102 ALA A C 1
ATOM 801 O O . ALA A 1 102 ? 26.111 -6.705 -37.729 1.00 57.19 102 ALA A O 1
ATOM 802 N N . GLU A 1 103 ? 25.160 -5.332 -36.229 1.00 56.91 103 GLU A N 1
ATOM 803 C CA . GLU A 1 103 ? 24.574 -4.448 -37.242 1.00 56.91 103 GLU A CA 1
ATOM 804 C C . GLU A 1 103 ? 25.620 -3.488 -37.833 1.00 56.91 103 GLU A C 1
ATOM 806 O O . GLU A 1 103 ? 25.684 -3.324 -39.055 1.00 56.91 103 GLU A O 1
ATOM 811 N N . ALA A 1 104 ? 26.522 -2.958 -36.996 1.00 57.94 104 ALA A N 1
ATOM 812 C CA . ALA A 1 104 ? 27.630 -2.108 -37.433 1.00 57.94 104 ALA A CA 1
ATOM 813 C C . ALA A 1 104 ? 28.610 -2.837 -38.377 1.00 57.94 104 ALA A C 1
ATOM 815 O O . ALA A 1 104 ? 29.046 -2.270 -39.381 1.00 57.94 104 ALA A O 1
ATOM 816 N N . GLU A 1 105 ? 28.915 -4.112 -38.111 1.00 58.28 105 GLU A N 1
ATOM 817 C CA . GLU A 1 105 ? 29.838 -4.905 -38.937 1.00 58.28 105 GLU A CA 1
ATOM 818 C C . GLU A 1 105 ? 29.212 -5.312 -40.286 1.00 58.28 105 GLU A C 1
ATOM 820 O O . GLU A 1 105 ? 29.893 -5.320 -41.314 1.00 58.28 105 GLU A O 1
ATOM 825 N N . ARG A 1 106 ? 27.891 -5.558 -40.329 1.00 60.59 106 ARG A N 1
ATOM 826 C CA . ARG A 1 106 ? 27.163 -5.830 -41.585 1.00 60.59 106 ARG A CA 1
ATOM 827 C C . ARG A 1 106 ? 27.069 -4.605 -42.492 1.00 60.59 106 ARG A C 1
ATOM 829 O O . ARG A 1 106 ? 27.173 -4.759 -43.709 1.00 60.59 106 ARG A O 1
ATOM 836 N N . LEU A 1 107 ? 26.894 -3.412 -41.924 1.00 59.59 107 LEU A N 1
ATOM 837 C CA . LEU A 1 107 ? 26.875 -2.162 -42.690 1.00 59.59 107 LEU A CA 1
ATOM 838 C C . LEU A 1 107 ? 28.273 -1.826 -43.239 1.00 59.59 107 LEU A C 1
ATOM 840 O O . LEU A 1 107 ? 28.401 -1.508 -44.421 1.00 59.59 107 LEU A O 1
ATOM 844 N N . GLN A 1 108 ? 29.335 -2.017 -42.444 1.00 59.88 108 GLN A N 1
ATOM 845 C CA . GLN A 1 108 ? 30.717 -1.811 -42.902 1.00 59.88 108 GLN A CA 1
ATOM 846 C C . GLN A 1 108 ? 31.178 -2.831 -43.954 1.00 59.88 108 GLN A C 1
ATOM 848 O O . GLN A 1 108 ? 31.861 -2.458 -44.910 1.00 59.88 108 GLN A O 1
ATOM 853 N N . ALA A 1 109 ? 30.790 -4.104 -43.833 1.00 61.28 109 ALA A N 1
ATOM 854 C CA . ALA A 1 109 ? 31.150 -5.128 -44.815 1.00 61.28 109 ALA A CA 1
ATOM 855 C C . ALA A 1 109 ? 30.476 -4.899 -46.182 1.00 61.28 109 ALA A C 1
ATOM 857 O O . ALA A 1 109 ? 31.093 -5.137 -47.224 1.00 61.28 109 ALA A O 1
ATOM 858 N N . ALA A 1 110 ? 29.233 -4.403 -46.195 1.00 62.12 110 ALA A N 1
ATOM 859 C CA . ALA A 1 110 ? 28.521 -4.077 -47.430 1.00 62.12 110 ALA A CA 1
ATOM 860 C C . ALA A 1 110 ? 29.141 -2.865 -48.150 1.00 62.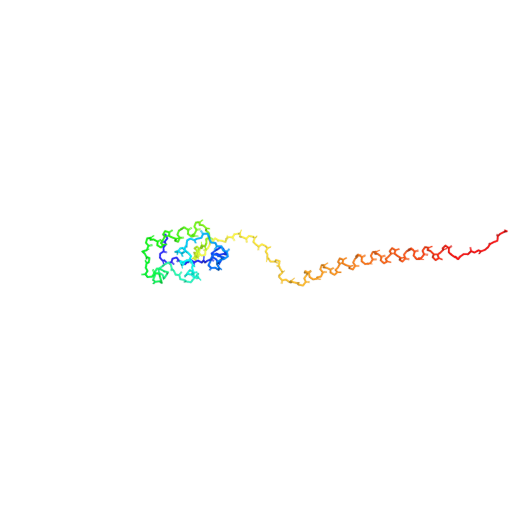12 110 ALA A C 1
ATOM 862 O O . ALA A 1 110 ? 29.302 -2.886 -49.373 1.00 62.12 110 ALA A O 1
ATOM 863 N N . GLU A 1 111 ? 29.553 -1.841 -47.398 1.00 58.47 111 GLU A N 1
ATOM 864 C CA . GLU A 1 111 ? 30.176 -0.641 -47.962 1.00 58.47 111 GLU A CA 1
ATOM 865 C C . GLU A 1 111 ? 31.587 -0.931 -48.510 1.00 58.47 111 GLU A C 1
ATOM 867 O O . GLU A 1 111 ? 31.922 -0.538 -49.632 1.00 58.47 111 GLU A O 1
ATOM 872 N N . ALA A 1 112 ? 32.386 -1.731 -47.794 1.00 61.44 112 ALA A N 1
ATOM 873 C CA . ALA A 1 112 ? 33.715 -2.149 -48.246 1.00 61.44 112 ALA A CA 1
ATOM 874 C C . ALA A 1 112 ? 33.674 -3.019 -49.521 1.00 61.44 112 ALA A C 1
ATOM 876 O O . ALA A 1 112 ? 34.554 -2.910 -50.383 1.00 61.44 112 ALA A O 1
ATOM 877 N N . ALA A 1 113 ? 32.642 -3.856 -49.685 1.00 64.62 113 ALA A N 1
ATOM 878 C CA . ALA A 1 113 ? 32.465 -4.676 -50.883 1.00 64.62 113 ALA A CA 1
ATOM 879 C C . ALA A 1 113 ? 32.137 -3.834 -52.129 1.00 64.62 113 ALA A C 1
ATOM 881 O O . ALA A 1 113 ? 32.670 -4.105 -53.212 1.00 64.62 113 ALA A O 1
ATOM 882 N N . LEU A 1 114 ? 31.316 -2.789 -51.976 1.00 64.25 114 LEU A N 1
ATOM 883 C CA . LEU A 1 114 ? 30.961 -1.874 -53.063 1.00 64.25 114 LEU A CA 1
ATOM 884 C C . LEU A 1 114 ? 32.176 -1.043 -53.515 1.00 64.25 114 LEU A C 1
ATOM 886 O O . LEU A 1 114 ? 32.457 -0.953 -54.713 1.00 64.25 114 LEU A O 1
ATOM 890 N N . VAL A 1 115 ? 32.949 -0.502 -52.566 1.00 65.25 115 VAL A N 1
ATOM 891 C CA . VAL A 1 115 ? 34.168 0.273 -52.860 1.00 65.25 115 VAL A CA 1
ATOM 892 C C . VAL A 1 115 ? 35.229 -0.608 -53.527 1.00 65.25 115 VAL A C 1
ATOM 894 O O . VAL A 1 115 ? 35.809 -0.221 -54.543 1.00 65.25 115 VAL A O 1
ATOM 897 N N . GLY A 1 116 ? 35.433 -1.836 -53.038 1.00 65.56 116 GLY A N 1
ATOM 898 C CA . GLY A 1 116 ? 36.356 -2.794 -53.653 1.00 65.56 116 GLY A CA 1
ATOM 899 C C . GLY A 1 116 ? 35.959 -3.194 -55.080 1.00 65.56 116 GLY A C 1
ATOM 900 O O . GLY A 1 116 ? 36.827 -3.366 -55.939 1.00 65.56 116 GLY A O 1
ATOM 901 N N . ALA A 1 117 ? 34.660 -3.306 -55.371 1.00 62.62 117 ALA A N 1
ATOM 902 C CA . ALA A 1 117 ? 34.173 -3.557 -56.726 1.00 62.62 117 ALA A CA 1
ATOM 903 C C . ALA A 1 117 ? 34.424 -2.358 -57.659 1.00 62.62 117 ALA A C 1
ATOM 905 O O . ALA A 1 117 ? 34.871 -2.552 -58.790 1.00 62.62 117 ALA A O 1
ATOM 906 N N . MET A 1 118 ? 34.228 -1.128 -57.173 1.00 62.31 118 MET A N 1
ATOM 907 C CA . MET A 1 118 ? 34.436 0.088 -57.966 1.00 62.31 118 MET A CA 1
ATOM 908 C C . MET A 1 118 ? 35.926 0.345 -58.270 1.00 62.31 118 MET A C 1
ATOM 910 O O . MET A 1 118 ? 36.271 0.732 -59.387 1.00 62.31 118 MET A O 1
ATOM 914 N N . VAL A 1 119 ? 36.829 0.042 -57.328 1.00 64.94 119 VAL A N 1
ATOM 915 C CA . VAL A 1 119 ? 38.289 0.128 -57.538 1.00 64.94 119 VAL A CA 1
ATOM 916 C C . VAL A 1 119 ? 38.774 -0.920 -58.548 1.00 64.94 119 VAL A C 1
ATOM 918 O O . VAL A 1 119 ? 39.570 -0.599 -59.431 1.00 64.94 119 VAL A O 1
ATOM 921 N N . ARG A 1 120 ? 38.255 -2.155 -58.490 1.00 62.28 120 ARG A N 1
ATOM 922 C CA . ARG A 1 120 ? 38.586 -3.206 -59.472 1.00 62.28 120 ARG A CA 1
ATOM 923 C C . ARG A 1 120 ? 38.054 -2.895 -60.872 1.00 62.28 120 ARG A C 1
ATOM 925 O O . ARG A 1 120 ? 38.762 -3.139 -61.845 1.00 62.28 120 ARG A O 1
ATOM 932 N N . ALA A 1 121 ? 36.860 -2.311 -60.977 1.00 59.88 121 ALA A N 1
ATOM 933 C CA . ALA A 1 121 ? 36.302 -1.874 -62.256 1.00 59.88 121 ALA A CA 1
ATOM 934 C C . ALA A 1 121 ? 37.152 -0.764 -62.899 1.00 59.88 121 ALA A C 1
ATOM 936 O O . ALA A 1 121 ? 37.405 -0.805 -64.102 1.00 59.88 121 ALA A O 1
ATOM 937 N N . ARG A 1 122 ? 37.669 0.177 -62.092 1.00 59.84 122 ARG A N 1
ATOM 938 C CA . ARG A 1 122 ? 38.547 1.259 -62.569 1.00 59.84 122 ARG A CA 1
ATOM 939 C C . ARG A 1 122 ? 39.960 0.790 -62.930 1.00 59.84 122 ARG A C 1
ATOM 941 O O . ARG A 1 122 ? 40.581 1.379 -63.809 1.00 59.84 122 ARG A O 1
ATOM 948 N N . ALA A 1 123 ? 40.454 -0.282 -62.310 1.00 58.44 123 ALA A N 1
ATOM 949 C CA . ALA A 1 123 ? 41.734 -0.895 -62.671 1.00 58.44 123 ALA A CA 1
ATOM 950 C C . ALA A 1 123 ? 41.677 -1.655 -64.013 1.00 58.44 123 ALA A C 1
ATOM 952 O O . ALA A 1 123 ? 42.671 -1.690 -64.733 1.00 58.44 123 ALA A O 1
ATOM 953 N N . GLN A 1 124 ? 40.519 -2.214 -64.389 1.00 56.53 124 GLN A N 1
ATOM 954 C CA . GLN A 1 124 ? 40.346 -2.916 -65.672 1.00 56.53 124 GLN A CA 1
ATOM 955 C C . GLN A 1 124 ? 40.122 -1.974 -66.866 1.00 56.53 124 GLN A C 1
ATOM 957 O O . GLN A 1 124 ? 40.384 -2.365 -67.998 1.00 56.53 124 GLN A O 1
ATOM 962 N N . THR A 1 125 ? 39.704 -0.722 -66.644 1.00 54.78 125 THR A N 1
ATOM 963 C CA . THR A 1 125 ? 39.538 0.276 -67.725 1.00 54.78 125 THR A CA 1
ATOM 964 C C . THR A 1 125 ? 40.825 1.036 -68.078 1.00 54.78 125 THR A C 1
ATOM 966 O O . THR A 1 125 ? 40.810 1.848 -68.998 1.00 54.78 125 THR A O 1
ATOM 969 N N . GLY A 1 126 ? 41.934 0.797 -67.366 1.00 55.31 126 GLY A N 1
ATOM 970 C CA . GLY A 1 126 ? 43.195 1.537 -67.526 1.00 55.31 126 GLY A CA 1
ATOM 971 C C . GLY A 1 126 ? 44.351 0.776 -68.182 1.00 55.31 126 GLY A C 1
ATOM 972 O O . GLY A 1 126 ? 45.428 1.347 -68.321 1.00 55.31 126 GLY A O 1
ATOM 973 N N . ALA A 1 127 ? 44.173 -0.488 -68.575 1.00 57.59 127 ALA A N 1
ATOM 974 C CA . ALA A 1 127 ? 45.268 -1.318 -69.079 1.00 57.59 127 ALA A CA 1
ATOM 975 C C . ALA A 1 127 ? 44.882 -2.085 -70.354 1.00 57.59 127 ALA A C 1
ATOM 977 O O . ALA A 1 127 ? 44.604 -3.276 -70.276 1.00 57.59 127 ALA A O 1
ATOM 978 N N . ASN A 1 128 ? 44.840 -1.390 -71.504 1.00 47.66 128 ASN A N 1
ATOM 979 C CA . ASN A 1 128 ? 45.604 -1.735 -72.723 1.00 47.66 128 ASN A CA 1
ATOM 980 C C . ASN A 1 128 ? 45.328 -0.727 -73.879 1.00 47.66 128 ASN A C 1
ATOM 982 O O . ASN A 1 128 ? 44.185 -0.644 -74.329 1.00 47.66 128 ASN A O 1
ATOM 986 N N . PRO A 1 129 ? 46.325 0.005 -74.420 1.00 67.31 129 PRO A N 1
ATOM 987 C CA . PRO A 1 129 ? 46.428 0.286 -75.869 1.00 67.31 129 PRO A CA 1
ATOM 988 C C . PRO A 1 129 ? 47.049 -0.962 -76.573 1.00 67.31 129 PRO A C 1
ATOM 990 O O . PRO A 1 129 ? 47.369 -1.891 -75.840 1.00 67.31 129 PRO A O 1
ATOM 993 N N . PRO A 1 130 ? 47.314 -1.088 -77.900 1.00 53.31 130 PRO A N 1
ATOM 994 C CA . PRO A 1 130 ? 4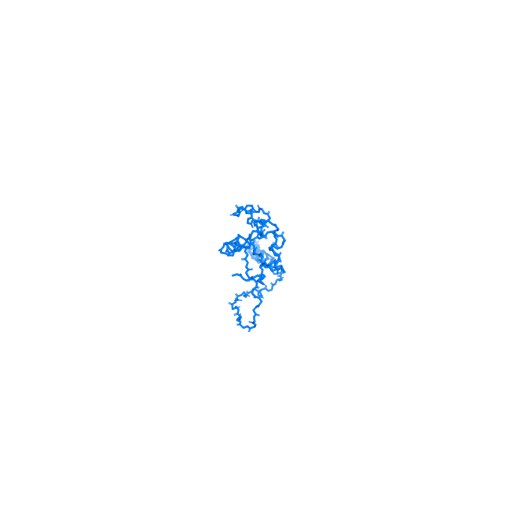7.196 -0.169 -79.043 1.00 53.31 130 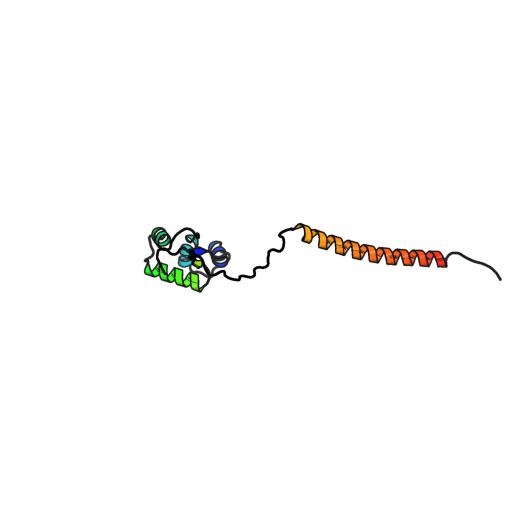PRO A CA 1
ATOM 995 C C . PRO A 1 130 ? 46.620 -0.825 -80.346 1.00 53.31 130 PRO A C 1
ATOM 997 O O . PRO A 1 130 ? 46.204 -1.979 -80.350 1.00 53.31 130 PRO A O 1
ATOM 1000 N N . ALA A 1 131 ? 46.744 -0.081 -81.459 1.00 42.47 131 ALA A N 1
ATOM 1001 C CA . ALA A 1 131 ? 46.987 -0.525 -82.847 1.00 42.47 131 ALA A CA 1
ATOM 1002 C C . ALA A 1 131 ? 45.800 -0.625 -83.832 1.00 42.47 131 ALA A C 1
ATOM 1004 O O . ALA A 1 131 ? 45.158 -1.665 -83.959 1.00 42.47 131 ALA A O 1
ATOM 1005 N N . ALA A 1 132 ? 45.632 0.437 -84.628 1.00 42.19 132 ALA A N 1
ATOM 1006 C CA . ALA A 1 132 ? 45.756 0.400 -86.092 1.00 42.19 132 ALA A CA 1
ATOM 1007 C C . ALA A 1 132 ? 46.101 1.806 -86.606 1.00 42.19 132 ALA A C 1
ATOM 1009 O O . ALA A 1 132 ? 45.483 2.770 -86.099 1.00 42.19 132 ALA A O 1
#

Foldseek 3Di:
DDQQWAKDFDPLLVCVLVVVDDPDDPVLNVLSVPRHSPHGNNRSCVVVVPDDSVRSVVSVVVCVVVPGMDTPDPDPDDDPPPPPPPVVPDPPPVVVVVVVVVVVVVVVVVVVVVVVVVVVVVVVVPDDDDDD